Protein AF-A0A1D2WZ35-F1 (afdb_monomer)

Solvent-accessible surface area (backbone atoms only — not comparable to full-atom values): 5146 Å² total; per-residue (Å²): 112,69,66,57,51,52,49,47,36,68,76,64,40,71,93,46,69,69,52,51,51,52,52,51,55,52,50,50,56,50,51,57,48,32,72,35,88,74,28,48,78,48,40,81,82,43,47,73,57,58,75,45,64,67,73,80,40,80,86,76,53,95,58,51,54,57,55,53,49,51,57,50,49,58,51,51,52,57,61,53,56,60,62,75,82,112

Sequence (86 aa):
MLKEGVQFARIFGTIDDEFYDNIEGMLERFCEQLKTEEGQKYYHLFRERLLKVDVGLENVGWGFEEAIYDLISDIEDFFEEEQIDS

pLDDT: mean 79.96, std 14.81, range [45.62, 96.69]

Nearest PDB structures (foldseek):
  3qml-assembly2_D  TM=5.041E-01  e=9.500E-01  Saccharomyces cerevisiae

Structure (mmCIF, N/CA/C/O backbone):
data_AF-A0A1D2WZ35-F1
#
_entry.id   AF-A0A1D2WZ35-F1
#
loop_
_atom_site.group_PDB
_atom_site.id
_atom_site.type_symbol
_atom_site.label_atom_id
_atom_site.label_alt_id
_atom_site.label_comp_id
_atom_site.label_asym_id
_atom_site.label_entity_id
_atom_site.label_seq_id
_atom_site.pdbx_PDB_ins_code
_atom_site.Cartn_x
_atom_site.Cartn_y
_atom_site.Cartn_z
_atom_site.occupancy
_atom_site.B_iso_or_equiv
_atom_site.auth_seq_id
_atom_site.auth_comp_id
_atom_site.auth_asym_id
_atom_site.auth_atom_id
_atom_site.pdbx_PDB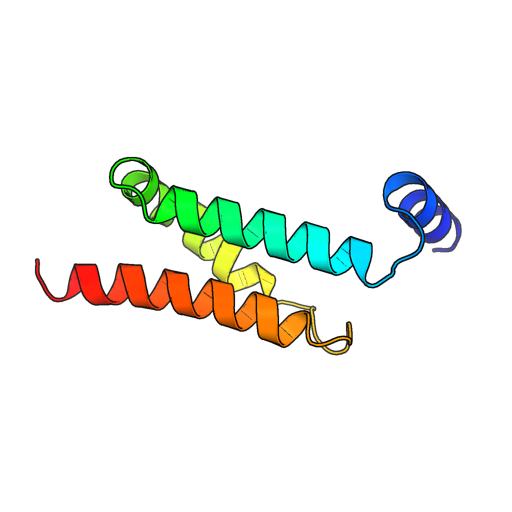_model_num
ATOM 1 N N . MET A 1 1 ? 0.816 -5.173 -31.013 1.00 56.88 1 MET A N 1
ATOM 2 C CA . MET A 1 1 ? 1.928 -4.982 -30.053 1.00 56.88 1 MET A CA 1
ATOM 3 C C . MET A 1 1 ? 2.553 -3.582 -30.105 1.00 56.88 1 MET A C 1
ATOM 5 O O . MET A 1 1 ? 2.599 -2.906 -29.089 1.00 56.88 1 MET A O 1
ATOM 9 N N . LEU A 1 2 ? 3.031 -3.108 -31.265 1.00 57.22 2 LEU A N 1
ATOM 10 C CA . LEU A 1 2 ? 3.707 -1.798 -31.381 1.00 57.22 2 LEU A CA 1
ATOM 11 C C . LEU A 1 2 ? 2.760 -0.592 -31.231 1.00 57.22 2 LEU A C 1
ATOM 13 O O . LEU A 1 2 ? 3.146 0.443 -30.701 1.00 57.22 2 LEU A O 1
ATOM 17 N N . LYS A 1 3 ? 1.505 -0.726 -31.681 1.00 63.38 3 LYS A N 1
ATOM 18 C CA . LYS A 1 3 ? 0.486 0.323 -31.527 1.00 63.38 3 LYS A CA 1
ATOM 19 C C . LYS A 1 3 ? 0.086 0.506 -30.067 1.00 63.38 3 LYS A C 1
ATOM 21 O O . LYS A 1 3 ? -0.067 1.644 -29.645 1.00 63.38 3 LYS A O 1
ATOM 26 N N . GLU A 1 4 ? -0.065 -0.583 -29.318 1.00 64.19 4 GLU A N 1
ATOM 27 C CA . GLU A 1 4 ? -0.365 -0.530 -27.888 1.00 64.19 4 GLU A CA 1
ATOM 28 C C . GLU A 1 4 ? 0.816 0.063 -27.118 1.00 64.19 4 GLU A C 1
ATOM 30 O O . GLU A 1 4 ? 0.597 0.958 -26.315 1.00 64.19 4 GLU A O 1
ATOM 35 N N . GLY A 1 5 ? 2.059 -0.318 -27.443 1.00 57.12 5 GLY A N 1
ATOM 36 C CA . GLY A 1 5 ? 3.257 0.272 -26.829 1.00 57.12 5 GLY A CA 1
ATOM 37 C C . GLY A 1 5 ? 3.402 1.781 -27.073 1.00 57.12 5 GLY A C 1
ATOM 38 O O . GLY A 1 5 ? 3.702 2.529 -26.151 1.00 57.12 5 GLY A O 1
ATOM 39 N N . VAL A 1 6 ? 3.116 2.263 -28.289 1.00 61.59 6 VAL A N 1
ATOM 40 C CA . VAL A 1 6 ? 3.135 3.709 -28.597 1.00 61.59 6 VAL A CA 1
ATOM 41 C C . VAL A 1 6 ? 1.970 4.452 -27.934 1.00 61.59 6 VAL A C 1
ATOM 43 O O . VAL A 1 6 ? 2.139 5.591 -27.514 1.00 61.59 6 VAL A O 1
ATOM 46 N N . GLN A 1 7 ? 0.786 3.838 -27.828 1.00 62.66 7 GLN A N 1
ATOM 47 C CA . GLN A 1 7 ? -0.342 4.425 -27.092 1.00 62.66 7 GLN A CA 1
ATOM 48 C C . GLN A 1 7 ? -0.048 4.490 -25.593 1.00 62.66 7 GLN A C 1
ATOM 50 O O . GLN A 1 7 ? -0.310 5.518 -24.981 1.00 62.66 7 GLN A O 1
ATOM 55 N N . PHE A 1 8 ? 0.557 3.443 -25.036 1.00 61.62 8 PHE A N 1
ATOM 56 C CA . PHE A 1 8 ? 0.989 3.394 -23.646 1.00 61.62 8 PHE A CA 1
ATOM 57 C C . PHE A 1 8 ? 2.001 4.508 -23.356 1.00 61.62 8 PHE A C 1
ATOM 59 O O . PHE A 1 8 ? 1.730 5.365 -22.523 1.00 61.62 8 PHE A O 1
ATOM 66 N N . ALA A 1 9 ? 3.078 4.600 -24.144 1.00 60.62 9 ALA A N 1
ATOM 67 C CA . ALA A 1 9 ? 4.096 5.637 -23.967 1.00 60.62 9 ALA A CA 1
ATOM 68 C C . ALA A 1 9 ? 3.574 7.069 -24.201 1.00 60.62 9 ALA A C 1
ATOM 70 O O . ALA A 1 9 ? 4.096 8.043 -23.671 1.00 60.62 9 ALA A O 1
ATOM 71 N N . ARG A 1 10 ? 2.522 7.223 -25.012 1.00 59.09 10 ARG A N 1
ATOM 72 C CA . ARG A 1 10 ? 1.884 8.521 -25.265 1.00 59.09 10 ARG A CA 1
ATOM 73 C C . ARG A 1 10 ? 0.962 8.961 -24.130 1.00 59.09 10 ARG A C 1
ATOM 75 O O . ARG A 1 10 ? 0.815 10.160 -23.920 1.00 59.09 10 ARG A O 1
ATOM 82 N N . ILE A 1 11 ? 0.290 8.014 -23.477 1.00 56.31 11 ILE A N 1
ATOM 83 C CA . ILE A 1 11 ? -0.628 8.288 -22.364 1.00 56.31 11 ILE A CA 1
ATOM 84 C C . ILE A 1 11 ? 0.159 8.488 -21.069 1.00 56.31 11 ILE A C 1
ATOM 86 O O . ILE A 1 11 ? -0.190 9.368 -20.289 1.00 56.31 11 ILE A O 1
ATOM 90 N N . PHE A 1 12 ? 1.216 7.700 -20.872 1.00 59.59 12 PHE A N 1
ATOM 91 C CA . PHE A 1 12 ? 1.920 7.596 -19.597 1.00 59.59 12 PHE A CA 1
ATOM 92 C C . PHE A 1 12 ? 3.361 8.124 -19.614 1.00 59.59 12 PHE A C 1
ATOM 94 O O . PHE A 1 12 ? 3.975 8.196 -18.561 1.00 59.59 12 PHE A O 1
ATOM 101 N N . GLY A 1 13 ? 3.888 8.540 -20.770 1.00 60.59 13 GLY A N 1
ATOM 102 C CA . GLY A 1 13 ? 5.302 8.897 -20.920 1.00 60.59 13 GLY A CA 1
ATOM 103 C C . GLY A 1 13 ? 6.175 7.685 -21.255 1.00 60.59 13 GLY A C 1
ATOM 104 O O . GLY A 1 13 ? 5.697 6.552 -21.342 1.00 60.59 13 GLY A O 1
ATOM 105 N N . THR A 1 14 ? 7.467 7.913 -21.503 1.00 60.97 14 THR A N 1
ATOM 106 C CA . THR A 1 14 ? 8.436 6.804 -21.522 1.00 60.97 14 THR A CA 1
ATOM 107 C C . THR A 1 14 ? 8.354 6.121 -20.161 1.00 60.97 14 THR A C 1
ATOM 109 O O . THR A 1 14 ? 8.289 6.821 -19.164 1.00 60.97 14 THR A O 1
ATOM 112 N N . ILE A 1 15 ? 8.326 4.789 -20.107 1.00 68.38 15 ILE A N 1
ATOM 113 C CA . ILE A 1 15 ? 8.431 4.092 -18.821 1.00 68.38 15 ILE A CA 1
ATOM 114 C C . ILE A 1 15 ? 9.812 4.438 -18.251 1.00 68.38 15 ILE A C 1
ATOM 116 O O . ILE A 1 15 ? 10.825 3.976 -18.779 1.00 68.38 15 ILE A O 1
ATOM 120 N N . ASP A 1 16 ? 9.828 5.310 -17.254 1.00 70.69 16 ASP A N 1
ATOM 121 C CA . ASP A 1 16 ? 10.992 5.812 -16.538 1.00 70.69 16 ASP A CA 1
ATOM 122 C C . ASP A 1 16 ? 10.704 5.817 -15.029 1.00 70.69 16 ASP A C 1
ATOM 124 O O . ASP A 1 16 ? 9.623 5.417 -14.593 1.00 70.69 16 ASP A O 1
ATOM 128 N N . ASP A 1 17 ? 11.689 6.221 -14.230 1.00 71.38 17 ASP A N 1
ATOM 129 C CA . ASP A 1 17 ? 11.599 6.195 -12.767 1.00 71.38 17 ASP A CA 1
ATOM 130 C C . ASP A 1 17 ? 10.419 7.044 -12.253 1.00 71.38 17 ASP A C 1
ATOM 132 O O . ASP A 1 17 ? 9.704 6.620 -11.352 1.00 71.38 17 ASP A O 1
ATOM 136 N N . GLU A 1 18 ? 10.115 8.178 -12.902 1.00 79.50 18 GLU A N 1
ATOM 137 C CA . GLU A 1 18 ? 8.999 9.056 -12.517 1.00 79.50 18 GLU A CA 1
ATOM 138 C C . GLU A 1 18 ? 7.642 8.351 -12.670 1.00 79.50 18 GLU A C 1
ATOM 140 O O . GLU A 1 18 ? 6.719 8.569 -11.881 1.00 79.50 18 GLU A O 1
ATOM 145 N N . PHE A 1 19 ? 7.491 7.486 -13.674 1.00 78.38 19 PHE A N 1
ATOM 146 C CA . PHE A 1 19 ? 6.279 6.685 -13.825 1.00 78.38 19 PHE A CA 1
ATOM 147 C C . PHE A 1 19 ? 6.084 5.707 -12.656 1.00 78.38 19 PHE A C 1
ATOM 149 O O . PHE A 1 19 ? 4.964 5.576 -12.155 1.00 78.38 19 PHE A O 1
ATOM 156 N N . TYR A 1 20 ? 7.155 5.048 -12.211 1.00 79.88 20 TYR A N 1
ATOM 157 C CA . TYR A 1 20 ? 7.109 4.113 -11.087 1.00 79.88 20 TYR A CA 1
ATOM 158 C C . TYR A 1 20 ? 6.885 4.835 -9.755 1.00 79.88 20 TYR A C 1
ATOM 160 O O . TYR A 1 20 ? 5.965 4.457 -9.029 1.00 79.88 20 TYR A O 1
ATOM 168 N N . ASP A 1 21 ? 7.596 5.941 -9.513 1.00 83.81 21 ASP A N 1
ATOM 169 C CA . ASP A 1 21 ? 7.414 6.803 -8.336 1.00 83.81 21 ASP A CA 1
ATOM 170 C C . ASP A 1 21 ? 5.958 7.287 -8.212 1.00 83.81 21 ASP A C 1
ATOM 172 O O . ASP A 1 21 ? 5.375 7.328 -7.127 1.00 83.81 21 ASP A O 1
ATOM 176 N N . ASN A 1 22 ? 5.323 7.634 -9.338 1.00 85.62 22 ASN A N 1
ATOM 177 C CA . ASN A 1 22 ? 3.923 8.058 -9.346 1.00 85.62 22 ASN A CA 1
ATOM 178 C C . ASN A 1 22 ? 2.954 6.926 -8.969 1.00 85.62 22 ASN A C 1
ATOM 180 O O . ASN A 1 22 ? 1.952 7.187 -8.296 1.00 85.62 22 ASN A O 1
ATOM 184 N N . ILE A 1 23 ? 3.209 5.687 -9.406 1.00 86.25 23 ILE A N 1
ATOM 185 C CA . ILE A 1 23 ? 2.370 4.539 -9.031 1.00 86.25 23 ILE A CA 1
ATOM 186 C C . ILE A 1 23 ? 2.562 4.209 -7.552 1.00 86.25 23 ILE A C 1
ATOM 188 O O . ILE A 1 23 ? 1.565 4.033 -6.848 1.00 86.25 23 ILE A O 1
ATOM 192 N N . GLU A 1 24 ? 3.810 4.168 -7.088 1.00 88.94 24 GLU A N 1
ATOM 193 C CA . GLU A 1 24 ? 4.156 3.949 -5.683 1.00 88.94 24 GLU A CA 1
ATOM 194 C C . GLU A 1 24 ? 3.457 4.981 -4.791 1.00 88.94 24 GLU A C 1
ATOM 196 O O . GLU A 1 24 ? 2.661 4.613 -3.929 1.00 88.94 24 GLU A O 1
ATOM 201 N N . GLY A 1 25 ? 3.618 6.276 -5.084 1.00 90.06 25 GLY A N 1
ATOM 202 C CA . GLY A 1 25 ? 2.992 7.346 -4.307 1.00 90.06 25 GLY A CA 1
ATOM 203 C C . GLY A 1 25 ? 1.459 7.354 -4.380 1.00 90.06 25 GLY A C 1
ATOM 204 O O . GLY A 1 25 ? 0.783 7.795 -3.448 1.00 90.06 25 GLY A O 1
ATOM 205 N N . MET A 1 26 ? 0.856 6.862 -5.468 1.00 91.19 26 MET A N 1
ATOM 206 C CA . MET A 1 26 ? -0.596 6.659 -5.518 1.00 91.19 26 MET A CA 1
ATOM 207 C C . MET A 1 26 ? -1.049 5.517 -4.604 1.00 91.19 26 MET A C 1
ATOM 209 O O . MET A 1 26 ? -2.081 5.657 -3.941 1.00 91.19 26 MET A O 1
ATOM 213 N N . LEU A 1 27 ? -0.313 4.402 -4.589 1.00 92.81 27 LEU A N 1
ATOM 214 C CA . LEU A 1 27 ? -0.620 3.254 -3.741 1.00 92.81 27 LEU A CA 1
ATOM 215 C C . LEU A 1 27 ? -0.417 3.594 -2.264 1.00 92.81 27 LEU A C 1
ATOM 217 O O . LEU A 1 27 ? -1.314 3.330 -1.468 1.00 92.81 27 LEU A O 1
ATOM 221 N N . GLU A 1 28 ? 0.689 4.252 -1.919 1.00 94.94 28 GLU A N 1
ATOM 222 C CA . GLU A 1 28 ? 0.993 4.714 -0.561 1.00 94.94 28 GLU A CA 1
ATOM 223 C C . GLU A 1 28 ? -0.164 5.546 0.003 1.00 94.94 28 GLU A C 1
ATOM 225 O O . GLU A 1 28 ? -0.771 5.183 1.010 1.00 94.94 28 GLU A O 1
ATOM 230 N N . ARG A 1 29 ? -0.580 6.600 -0.710 1.00 95.94 29 ARG A N 1
ATOM 231 C CA . ARG A 1 29 ? -1.684 7.478 -0.276 1.00 95.94 29 ARG A CA 1
ATOM 232 C C . ARG A 1 29 ? -3.016 6.744 -0.164 1.00 95.94 29 ARG A C 1
ATOM 234 O O . ARG A 1 29 ? -3.865 7.118 0.645 1.00 95.94 29 ARG A O 1
ATOM 241 N N . PHE A 1 30 ? -3.239 5.730 -0.997 1.00 94.44 30 PHE A N 1
ATOM 242 C CA . PHE A 1 30 ? -4.426 4.889 -0.897 1.00 94.44 30 PHE A CA 1
ATOM 243 C C . PHE A 1 30 ? -4.381 4.009 0.360 1.00 94.44 30 PHE A C 1
ATOM 245 O O . PHE A 1 30 ? -5.375 3.942 1.087 1.00 94.44 30 PHE A O 1
ATOM 252 N N . CYS A 1 31 ? -3.233 3.399 0.664 1.00 94.62 31 CYS A N 1
ATOM 253 C CA . CYS A 1 31 ? -3.025 2.636 1.893 1.00 94.62 31 CYS A CA 1
ATOM 254 C C . CYS A 1 31 ? -3.176 3.518 3.143 1.00 94.62 31 CYS A C 1
ATOM 256 O O . CYS A 1 31 ? -3.895 3.143 4.069 1.00 94.62 31 CYS A O 1
ATOM 258 N N . GLU A 1 32 ? -2.609 4.728 3.148 1.00 95.75 32 GLU A N 1
ATOM 259 C CA . GLU A 1 32 ? -2.796 5.710 4.226 1.00 95.75 32 GLU A CA 1
ATOM 260 C C . GLU A 1 32 ? -4.278 6.043 4.455 1.00 95.75 32 GLU A C 1
ATOM 262 O O . GLU A 1 32 ? -4.739 6.107 5.596 1.00 95.75 32 GLU A O 1
ATOM 267 N N . GLN A 1 33 ? -5.057 6.218 3.380 1.00 96.69 33 GLN A N 1
ATOM 268 C CA . GLN A 1 33 ? -6.500 6.453 3.490 1.00 96.69 33 GLN A CA 1
ATOM 269 C C . GLN A 1 33 ? -7.226 5.262 4.112 1.00 96.69 33 GLN A C 1
ATOM 271 O O . GLN A 1 33 ? -8.107 5.466 4.949 1.00 96.69 33 GLN A O 1
ATOM 276 N N . LEU A 1 34 ? -6.856 4.034 3.742 1.00 95.88 34 LEU A N 1
ATOM 277 C CA . LEU A 1 34 ? -7.433 2.818 4.316 1.00 95.88 34 LEU A CA 1
ATOM 278 C C . LEU A 1 34 ? -7.106 2.661 5.805 1.00 95.88 34 LEU A C 1
ATOM 28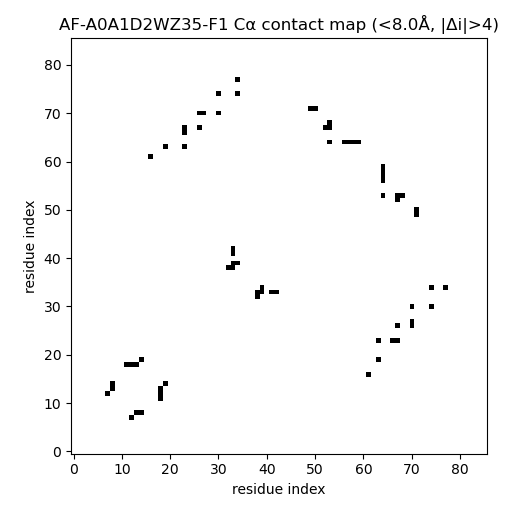0 O O . LEU A 1 34 ? -7.952 2.162 6.539 1.00 95.88 34 LEU A O 1
ATOM 284 N N . LYS A 1 35 ? -5.948 3.140 6.268 1.00 94.81 35 LYS A N 1
ATOM 285 C CA . LYS A 1 35 ? -5.561 3.097 7.689 1.00 94.81 35 LYS A CA 1
ATOM 286 C C . LYS A 1 35 ? -6.376 4.046 8.586 1.00 94.81 35 LYS A C 1
ATOM 288 O O . LYS A 1 35 ? -6.378 3.883 9.804 1.00 94.81 35 LYS A O 1
ATOM 293 N N . THR A 1 36 ? -7.111 5.010 8.021 1.00 95.62 36 THR A N 1
ATOM 294 C CA . THR A 1 36 ? -8.011 5.895 8.791 1.00 95.62 36 THR A CA 1
ATOM 295 C C . THR A 1 36 ? -9.255 5.161 9.313 1.00 95.62 36 THR A C 1
ATOM 297 O O . THR A 1 36 ? -9.745 4.246 8.661 1.00 95.62 36 THR A O 1
ATOM 300 N N . GLU A 1 37 ? -9.854 5.611 10.425 1.00 93.50 37 GL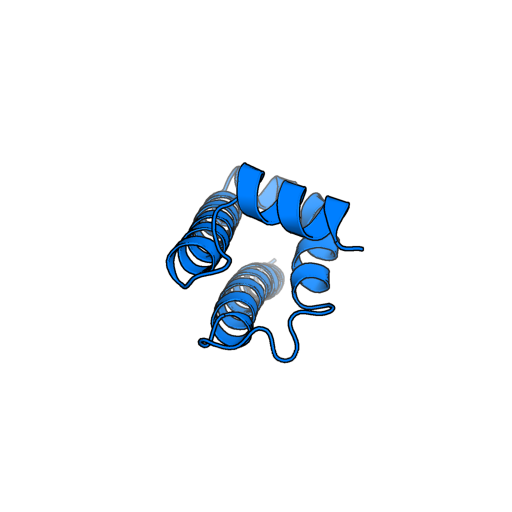U A N 1
ATOM 301 C CA . GLU A 1 37 ? -11.073 4.995 11.002 1.00 93.50 37 GLU A CA 1
ATOM 302 C C . GLU A 1 3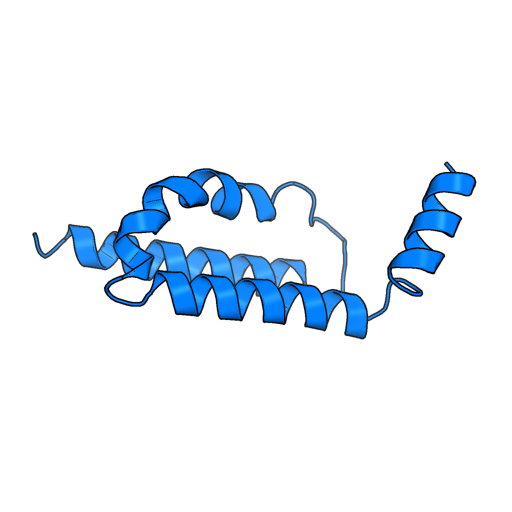7 ? -12.236 4.843 9.996 1.00 93.50 37 GLU A C 1
ATOM 304 O O . GLU A 1 37 ? -13.030 3.900 10.057 1.00 93.50 37 GLU A O 1
ATOM 309 N N . GLU A 1 38 ? -12.383 5.792 9.065 1.00 94.19 38 GLU A N 1
ATOM 310 C CA . GLU A 1 38 ? -13.386 5.697 8.003 1.00 94.19 38 GLU A CA 1
ATOM 311 C C . GLU A 1 38 ? -12.959 4.712 6.909 1.00 94.19 38 GLU A C 1
ATOM 313 O O . GLU A 1 38 ? -13.777 3.906 6.460 1.00 94.19 38 GLU A O 1
ATOM 318 N N . GLY A 1 39 ? -11.685 4.751 6.517 1.00 93.75 39 GLY A N 1
ATOM 319 C CA . GLY A 1 39 ? -11.097 3.899 5.488 1.00 93.75 39 GLY A CA 1
ATOM 320 C C . GLY A 1 39 ? -11.104 2.414 5.835 1.00 93.75 39 GLY A C 1
ATOM 321 O O . GLY A 1 39 ? -11.417 1.593 4.969 1.00 93.75 39 GLY A O 1
ATOM 322 N N . GLN A 1 40 ? -10.861 2.069 7.101 1.00 94.44 40 GLN A N 1
ATOM 323 C CA . GLN A 1 40 ? -10.780 0.683 7.576 1.00 94.44 40 GLN A CA 1
ATOM 324 C C . GLN A 1 40 ? -12.039 -0.124 7.237 1.00 94.44 40 GLN A C 1
ATOM 326 O O . GLN A 1 40 ? -11.970 -1.295 6.860 1.00 94.44 40 GLN A O 1
ATOM 331 N N . LYS A 1 41 ? -13.207 0.531 7.255 1.00 93.94 41 LYS A N 1
ATOM 332 C CA . LYS A 1 41 ? -14.501 -0.069 6.891 1.00 93.94 41 LYS A CA 1
ATOM 333 C C . LYS A 1 41 ? -14.521 -0.607 5.463 1.00 93.94 41 LYS A C 1
ATOM 335 O O . LYS A 1 41 ? -15.309 -1.501 5.166 1.00 93.94 41 LYS A O 1
ATOM 340 N N . TYR A 1 42 ? -13.680 -0.075 4.581 1.00 94.25 42 TYR A N 1
ATOM 341 C CA . TYR A 1 42 ? -13.630 -0.428 3.168 1.00 94.25 42 TYR A CA 1
ATOM 342 C C . TYR A 1 42 ? -12.488 -1.379 2.814 1.00 94.25 42 TYR A C 1
ATOM 344 O O . TYR A 1 42 ? -12.512 -1.931 1.717 1.00 94.25 42 TYR A O 1
ATOM 352 N N . TYR A 1 43 ? -11.524 -1.620 3.704 1.00 94.00 43 TYR A N 1
ATOM 353 C CA . TYR A 1 43 ? -10.349 -2.441 3.394 1.00 94.00 43 TYR A CA 1
ATOM 354 C C . TYR A 1 43 ? -10.721 -3.841 2.873 1.00 94.00 43 TYR A C 1
ATOM 356 O O . TYR A 1 43 ? -10.190 -4.279 1.853 1.00 94.00 43 TYR A O 1
ATOM 364 N N . HIS A 1 44 ? -11.738 -4.488 3.453 1.00 92.38 44 HIS A N 1
ATOM 365 C CA . HIS A 1 44 ? -12.241 -5.785 2.982 1.00 92.38 44 HIS A CA 1
ATOM 366 C C . HIS A 1 44 ? -12.671 -5.800 1.497 1.00 92.38 44 HIS A C 1
ATOM 368 O O . HIS A 1 44 ? -12.627 -6.850 0.859 1.00 92.38 44 HIS A O 1
ATOM 374 N N . LEU A 1 45 ? -13.070 -4.654 0.929 1.00 94.00 45 LEU A N 1
ATOM 375 C CA . LEU A 1 45 ? -13.448 -4.523 -0.486 1.00 94.00 45 LEU A CA 1
ATOM 376 C C . LEU A 1 45 ? -12.232 -4.487 -1.419 1.00 94.00 45 LEU A C 1
ATOM 378 O O . LEU A 1 45 ? -12.358 -4.788 -2.609 1.00 94.00 45 LEU A O 1
ATOM 382 N N . PHE A 1 46 ? -11.073 -4.085 -0.897 1.00 91.56 46 PHE A N 1
ATOM 383 C CA . PHE A 1 46 ? -9.856 -3.850 -1.671 1.00 91.56 46 PHE A CA 1
ATOM 384 C C . PHE A 1 46 ? -8.755 -4.867 -1.391 1.00 91.56 46 PHE A C 1
ATOM 386 O O . PHE A 1 46 ? -7.904 -5.048 -2.258 1.00 91.56 46 PHE A O 1
ATOM 393 N N . ARG A 1 47 ? -8.806 -5.582 -0.262 1.00 92.81 47 ARG A N 1
ATOM 394 C CA . ARG A 1 47 ? -7.793 -6.556 0.164 1.00 92.81 47 ARG A CA 1
ATOM 395 C C . ARG A 1 47 ? -7.385 -7.528 -0.940 1.00 92.81 47 ARG A C 1
ATOM 397 O O . ARG A 1 47 ? -6.215 -7.629 -1.279 1.00 92.81 47 ARG A O 1
ATOM 404 N N . GLU A 1 48 ? -8.351 -8.197 -1.571 1.00 91.25 48 GLU A N 1
ATOM 405 C CA . GLU A 1 48 ? -8.047 -9.160 -2.642 1.00 91.25 48 GLU A CA 1
ATOM 406 C C . GLU A 1 48 ? -7.348 -8.499 -3.841 1.00 91.25 48 GLU A C 1
ATOM 408 O O . GLU A 1 48 ? -6.534 -9.127 -4.512 1.00 91.25 48 GLU A O 1
ATOM 413 N N . ARG A 1 49 ? -7.669 -7.233 -4.131 1.00 90.06 49 ARG A N 1
ATOM 414 C CA . ARG A 1 49 ? -7.036 -6.490 -5.225 1.00 90.06 49 ARG A CA 1
ATOM 415 C C . ARG A 1 49 ? -5.622 -6.068 -4.855 1.00 90.06 49 ARG A C 1
ATOM 417 O O . ARG A 1 49 ? -4.753 -6.224 -5.699 1.00 90.06 49 ARG A O 1
ATOM 424 N N . LEU A 1 50 ? -5.406 -5.595 -3.626 1.00 89.94 50 LEU A N 1
ATOM 425 C CA . LEU A 1 50 ? -4.088 -5.227 -3.099 1.00 89.94 50 LEU A CA 1
ATOM 426 C C . LEU A 1 50 ? -3.137 -6.426 -3.127 1.00 89.94 50 LEU A C 1
ATOM 428 O O . LEU A 1 50 ? -2.090 -6.350 -3.752 1.00 89.94 50 LEU A O 1
ATOM 432 N N . LEU A 1 51 ? -3.569 -7.579 -2.613 1.00 88.12 51 LEU A N 1
ATOM 433 C CA . LEU A 1 51 ? -2.786 -8.823 -2.633 1.00 88.12 51 LEU A CA 1
ATOM 434 C C . LEU A 1 51 ? -2.473 -9.351 -4.044 1.00 88.12 51 LEU A C 1
ATOM 436 O O . LEU A 1 51 ? -1.641 -10.238 -4.208 1.00 88.12 51 LEU A O 1
ATOM 440 N N . LYS A 1 52 ? -3.158 -8.845 -5.074 1.00 86.81 52 LYS A N 1
ATOM 441 C CA . LYS A 1 52 ? -2.917 -9.202 -6.477 1.00 86.81 52 LYS A CA 1
ATOM 442 C C . LYS A 1 52 ? -2.057 -8.189 -7.222 1.00 86.81 52 LYS A C 1
ATOM 444 O O . LYS A 1 52 ? -1.722 -8.460 -8.372 1.00 86.81 52 LYS A O 1
ATOM 449 N N . VAL A 1 53 ? -1.723 -7.048 -6.617 1.00 80.62 53 VAL A N 1
ATOM 450 C CA . VAL A 1 53 ? -0.883 -6.022 -7.256 1.00 80.62 53 VAL A CA 1
ATOM 451 C C . VAL A 1 53 ? 0.510 -6.576 -7.565 1.00 80.62 53 VAL A C 1
ATOM 453 O O . VAL A 1 53 ? 1.057 -6.259 -8.615 1.00 80.62 53 VAL A O 1
ATOM 456 N N . ASP A 1 54 ? 1.021 -7.472 -6.723 1.00 69.12 54 ASP A N 1
ATOM 457 C CA . ASP A 1 54 ? 2.325 -8.124 -6.896 1.00 69.12 54 ASP A CA 1
ATOM 458 C C . ASP A 1 54 ? 2.367 -9.124 -8.078 1.00 69.12 54 ASP A C 1
ATOM 460 O O . ASP A 1 54 ? 3.418 -9.523 -8.577 1.00 69.12 54 ASP A O 1
ATOM 464 N N . VAL A 1 55 ? 1.203 -9.521 -8.612 1.00 65.31 55 VAL A N 1
ATOM 465 C CA . VAL A 1 55 ? 1.133 -10.510 -9.695 1.00 65.31 55 VAL A CA 1
ATOM 466 C C . VAL A 1 55 ? 1.621 -9.899 -11.012 1.00 65.31 55 VAL A C 1
ATOM 468 O O . VAL A 1 55 ? 0.864 -9.261 -11.745 1.00 65.31 55 VAL A O 1
ATOM 471 N N . GLY A 1 56 ? 2.879 -10.183 -11.352 1.00 62.97 56 GLY A N 1
ATOM 472 C CA . GLY A 1 56 ? 3.496 -9.817 -12.629 1.00 62.97 56 GLY A CA 1
ATOM 473 C C . GLY A 1 56 ? 4.436 -8.612 -12.575 1.00 62.97 56 GLY A C 1
ATOM 474 O O . GLY A 1 56 ? 4.780 -8.097 -13.639 1.00 62.97 56 GLY A O 1
ATOM 475 N N . LEU A 1 57 ? 4.852 -8.179 -11.378 1.00 67.12 57 LEU A N 1
ATOM 476 C CA . LEU A 1 57 ? 5.885 -7.149 -11.197 1.00 67.12 57 LEU A CA 1
ATOM 477 C C . LEU A 1 57 ? 7.323 -7.683 -11.316 1.00 67.12 57 LEU A C 1
ATOM 479 O O . LEU A 1 57 ? 8.266 -6.891 -11.363 1.00 67.12 57 LEU A O 1
ATOM 483 N N . GLU A 1 58 ? 7.489 -9.001 -11.466 1.00 64.50 58 GLU A N 1
ATOM 484 C CA . GLU A 1 58 ? 8.795 -9.640 -11.629 1.00 64.50 58 GLU A CA 1
ATOM 485 C C . GLU A 1 58 ? 9.610 -8.983 -12.761 1.00 64.50 58 GLU A C 1
ATOM 487 O O . GLU A 1 58 ? 9.214 -8.983 -13.932 1.00 64.50 58 GLU A O 1
ATOM 492 N N . ASN A 1 59 ? 10.814 -8.508 -12.432 1.00 62.69 59 ASN A N 1
ATOM 493 C CA . ASN A 1 59 ? 11.779 -7.907 -13.368 1.00 62.69 59 ASN A CA 1
ATOM 494 C C . ASN A 1 59 ? 11.376 -6.545 -13.970 1.00 62.69 59 ASN A C 1
ATOM 496 O O . ASN A 1 59 ? 11.946 -6.137 -14.986 1.00 62.69 59 ASN A O 1
ATOM 500 N N . VAL A 1 60 ? 10.448 -5.815 -13.346 1.00 67.56 60 VAL A N 1
ATOM 501 C CA . VAL A 1 60 ? 10.149 -4.414 -13.707 1.00 67.56 60 VAL A CA 1
ATOM 502 C C . VAL A 1 60 ? 11.353 -3.488 -13.422 1.00 67.56 60 VAL A C 1
ATOM 504 O O . VAL A 1 60 ? 11.555 -2.492 -14.121 1.00 67.56 60 VAL A O 1
ATOM 507 N N . GLY A 1 61 ? 12.240 -3.899 -12.505 1.00 67.50 61 GLY A N 1
ATOM 508 C CA . GLY A 1 61 ? 13.489 -3.211 -12.170 1.00 67.50 61 GLY A CA 1
ATOM 509 C C . GLY A 1 61 ? 13.294 -2.063 -11.177 1.00 67.50 61 GLY A C 1
ATOM 510 O O . GLY A 1 61 ? 12.189 -1.817 -10.708 1.00 67.50 61 GLY A O 1
ATOM 511 N N . TRP A 1 62 ? 14.391 -1.372 -10.848 1.00 71.25 62 TRP A N 1
ATOM 512 C CA . TRP A 1 62 ? 14.389 -0.119 -10.070 1.00 71.25 62 TRP A CA 1
ATOM 513 C C . TRP A 1 62 ? 13.847 -0.191 -8.632 1.00 71.25 62 TRP A C 1
ATOM 515 O O . TRP A 1 62 ? 13.513 0.837 -8.064 1.00 71.25 62 TRP A O 1
ATOM 525 N N . GLY A 1 63 ? 13.780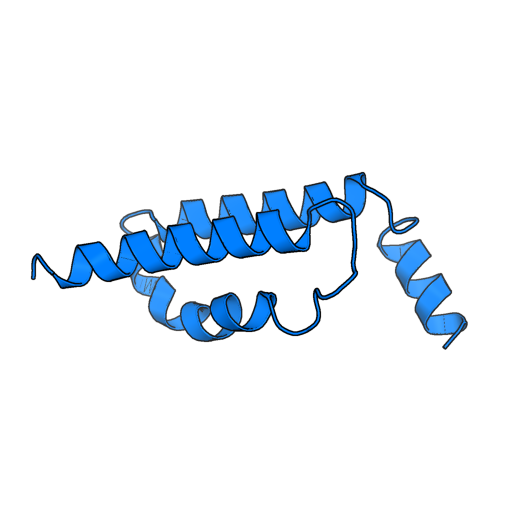 -1.380 -8.023 1.00 78.81 63 GLY A N 1
ATOM 526 C CA . GLY A 1 63 ? 13.251 -1.544 -6.658 1.00 78.81 63 GLY A CA 1
ATOM 527 C C . GLY A 1 63 ? 11.731 -1.371 -6.556 1.00 78.81 63 GLY A C 1
ATOM 528 O O . GLY A 1 63 ? 11.183 -1.451 -5.466 1.00 78.81 63 GLY A O 1
ATOM 529 N N . PHE A 1 64 ? 11.036 -1.188 -7.682 1.00 81.31 64 PHE A N 1
ATOM 530 C CA . PHE A 1 64 ? 9.593 -0.954 -7.706 1.00 81.31 64 PHE A CA 1
ATOM 531 C C . PHE A 1 64 ? 8.794 -2.140 -7.152 1.00 81.31 64 PHE A C 1
ATOM 533 O O . PHE A 1 64 ? 7.842 -1.958 -6.406 1.00 81.31 64 PHE A O 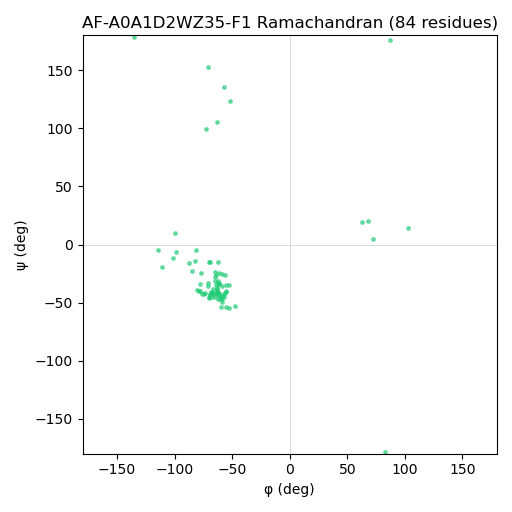1
ATOM 540 N N . GLU A 1 65 ? 9.203 -3.366 -7.481 1.00 84.62 65 GLU A N 1
ATOM 541 C CA . GLU A 1 65 ? 8.606 -4.588 -6.927 1.00 84.62 65 GLU A CA 1
ATOM 542 C C . GLU A 1 65 ? 8.726 -4.624 -5.393 1.00 84.62 65 GLU A C 1
ATOM 544 O O . GLU A 1 65 ? 7.739 -4.865 -4.705 1.00 84.62 65 GLU A O 1
ATOM 549 N N . GLU A 1 66 ? 9.908 -4.295 -4.862 1.00 85.94 66 GLU A N 1
ATOM 550 C CA . GLU A 1 66 ? 10.182 -4.255 -3.420 1.00 85.94 66 GLU A CA 1
ATOM 551 C C . GLU A 1 66 ? 9.347 -3.167 -2.727 1.00 85.94 66 GLU A C 1
ATOM 553 O O . GLU A 1 66 ? 8.702 -3.443 -1.720 1.00 85.94 66 GLU A O 1
ATOM 558 N N . ALA A 1 67 ? 9.268 -1.963 -3.303 1.00 88.50 67 ALA A N 1
ATOM 559 C CA . ALA A 1 67 ? 8.477 -0.863 -2.749 1.00 88.50 67 ALA A CA 1
ATOM 560 C C . ALA A 1 67 ? 6.974 -1.187 -2.689 1.00 88.50 67 ALA A C 1
ATOM 562 O O . ALA A 1 67 ? 6.298 -0.921 -1.694 1.00 88.50 67 ALA A O 1
ATOM 563 N N . ILE A 1 68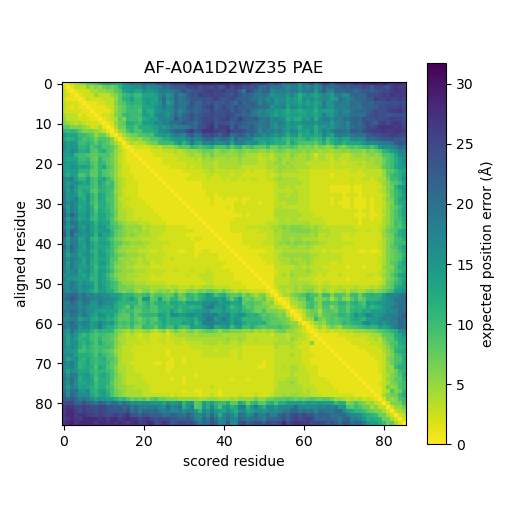 ? 6.438 -1.807 -3.742 1.00 90.38 68 ILE A N 1
ATOM 564 C CA . ILE A 1 68 ? 5.037 -2.230 -3.779 1.00 90.38 68 ILE A CA 1
ATOM 565 C C . ILE A 1 68 ? 4.776 -3.361 -2.777 1.00 90.38 68 ILE A C 1
ATOM 567 O O . ILE A 1 68 ? 3.751 -3.335 -2.090 1.00 90.38 68 ILE A O 1
ATOM 571 N N . TYR A 1 69 ? 5.694 -4.325 -2.666 1.00 89.88 69 TYR A N 1
ATOM 572 C CA . TYR A 1 69 ? 5.618 -5.389 -1.667 1.00 89.88 69 TYR A CA 1
ATOM 573 C C . TYR A 1 69 ? 5.593 -4.820 -0.243 1.00 89.88 69 TYR A C 1
ATOM 575 O O . TYR A 1 69 ? 4.718 -5.190 0.542 1.00 89.88 69 TYR A O 1
ATOM 583 N N . ASP A 1 70 ? 6.484 -3.877 0.070 1.00 92.12 70 ASP A N 1
ATOM 584 C CA . ASP A 1 70 ? 6.568 -3.243 1.388 1.00 92.12 70 ASP A CA 1
ATOM 585 C C . ASP A 1 70 ? 5.261 -2.516 1.747 1.00 92.12 70 ASP A C 1
ATOM 587 O O . ASP A 1 70 ? 4.737 -2.698 2.847 1.00 92.12 70 ASP A O 1
ATOM 591 N N . LEU A 1 71 ? 4.670 -1.768 0.805 1.00 93.88 71 LEU A N 1
ATOM 592 C CA . LEU A 1 71 ? 3.382 -1.088 1.006 1.00 93.88 71 LEU A CA 1
ATOM 593 C C . LEU A 1 71 ? 2.217 -2.062 1.245 1.00 93.88 71 LEU A C 1
ATOM 595 O O . LEU A 1 71 ? 1.307 -1.757 2.021 1.00 93.88 71 LEU A O 1
ATOM 599 N N . ILE A 1 72 ? 2.211 -3.214 0.566 1.00 92.94 72 ILE A N 1
ATOM 600 C CA . ILE A 1 72 ? 1.177 -4.244 0.744 1.00 92.94 72 ILE A CA 1
ATOM 601 C C . ILE A 1 72 ? 1.367 -4.970 2.080 1.00 92.94 72 ILE A C 1
ATOM 603 O O . ILE A 1 72 ? 0.386 -5.205 2.783 1.00 92.94 72 ILE A O 1
ATOM 607 N N . SER A 1 73 ? 2.605 -5.294 2.456 1.00 92.25 73 SER A N 1
ATOM 608 C CA . SER A 1 73 ? 2.901 -5.927 3.745 1.00 92.25 73 SER A CA 1
ATOM 609 C C . SER A 1 73 ? 2.504 -5.014 4.904 1.00 92.25 73 SER A C 1
ATOM 611 O O . SER A 1 73 ? 1.790 -5.445 5.800 1.00 92.25 73 SER A O 1
ATOM 613 N N . ASP A 1 74 ? 2.870 -3.732 4.842 1.00 94.56 74 ASP A N 1
ATOM 614 C CA . ASP A 1 74 ? 2.571 -2.740 5.882 1.00 94.56 74 ASP A CA 1
ATOM 615 C C . ASP A 1 74 ? 1.060 -2.524 6.099 1.00 94.56 74 ASP A C 1
ATOM 617 O O . ASP A 1 74 ? 0.610 -2.266 7.221 1.00 94.56 74 ASP A O 1
ATOM 621 N N . ILE A 1 75 ? 0.240 -2.624 5.046 1.00 94.06 75 ILE A N 1
ATOM 622 C CA . ILE A 1 75 ? -1.216 -2.575 5.218 1.00 94.06 75 ILE A CA 1
ATOM 623 C C . ILE A 1 75 ? -1.784 -3.901 5.739 1.00 94.06 75 ILE A C 1
ATOM 625 O O . ILE A 1 75 ? -2.658 -3.851 6.599 1.00 94.06 75 ILE A O 1
ATOM 629 N N . GLU A 1 76 ? -1.314 -5.067 5.281 1.00 94.25 76 GLU A N 1
ATOM 630 C CA . GLU A 1 76 ? -1.773 -6.351 5.839 1.00 94.25 76 GLU A CA 1
ATOM 631 C C . GLU A 1 76 ? -1.440 -6.447 7.333 1.00 94.25 76 GLU A C 1
ATOM 633 O O . GLU A 1 76 ? -2.341 -6.724 8.121 1.00 94.25 76 GLU A O 1
ATOM 638 N N . ASP A 1 77 ? -0.208 -6.119 7.734 1.00 93.38 77 ASP A N 1
ATOM 639 C CA . ASP A 1 77 ? 0.236 -6.156 9.132 1.00 93.38 77 ASP A CA 1
ATOM 640 C C . ASP A 1 77 ? -0.653 -5.270 10.021 1.00 93.38 77 ASP A C 1
ATOM 642 O O . ASP A 1 77 ? -1.147 -5.713 11.059 1.00 93.38 77 ASP A O 1
ATOM 646 N N . PHE A 1 78 ? -0.968 -4.050 9.568 1.00 93.75 78 PHE A N 1
ATOM 647 C CA . PHE A 1 78 ? -1.872 -3.140 10.278 1.00 93.75 78 PHE A CA 1
ATOM 648 C C . PHE A 1 78 ? -3.261 -3.754 10.542 1.00 93.75 78 PHE A C 1
ATOM 650 O O . PHE A 1 78 ? -3.816 -3.597 11.629 1.00 93.75 78 PHE A O 1
ATOM 657 N N . PHE A 1 79 ? -3.841 -4.458 9.564 1.00 91.25 79 PHE A N 1
ATOM 658 C CA . PHE A 1 79 ? -5.172 -5.069 9.694 1.00 91.25 79 PHE A CA 1
ATOM 659 C C . PHE A 1 79 ? -5.157 -6.481 10.308 1.00 91.25 79 PHE A C 1
ATOM 661 O O . PHE A 1 79 ? -6.211 -6.981 10.722 1.00 91.25 79 PHE A O 1
ATOM 668 N N . GLU A 1 80 ? -4.004 -7.146 10.367 1.00 86.31 80 GLU A N 1
ATOM 669 C CA . GLU A 1 80 ? -3.813 -8.393 11.112 1.00 86.31 80 GLU A CA 1
ATOM 670 C C . GLU A 1 80 ? -3.635 -8.125 12.615 1.00 86.31 80 GLU A C 1
ATOM 672 O O . GLU A 1 80 ? -4.242 -8.830 13.424 1.00 86.31 80 GLU A O 1
ATOM 677 N N . GLU A 1 81 ? -2.902 -7.075 13.000 1.00 74.12 81 GLU A N 1
ATOM 678 C CA . GLU A 1 81 ? -2.732 -6.663 14.403 1.00 74.12 81 GLU A CA 1
ATOM 679 C C . GLU A 1 81 ? -4.060 -6.229 15.055 1.00 74.12 81 GLU A C 1
ATOM 681 O O . GLU A 1 81 ? -4.370 -6.655 16.170 1.00 74.12 81 GLU A O 1
ATOM 686 N N . GLU A 1 82 ? -4.908 -5.484 14.336 1.00 59.34 82 GLU A N 1
ATOM 687 C CA . GLU A 1 82 ? -6.246 -5.064 14.798 1.00 59.34 82 GLU A CA 1
ATOM 688 C C . GLU A 1 82 ? -7.200 -6.247 15.078 1.00 59.34 82 GLU A C 1
ATOM 690 O O . GLU A 1 82 ? -8.133 -6.134 15.876 1.00 59.34 82 GLU A O 1
ATOM 695 N N . GLN A 1 83 ? -6.979 -7.412 14.456 1.00 56.56 83 GLN A N 1
ATOM 696 C CA . GLN A 1 83 ? -7.806 -8.605 14.680 1.00 56.56 83 GLN A CA 1
ATOM 697 C C . GLN A 1 83 ? -7.420 -9.402 15.933 1.00 56.56 83 GLN A C 1
ATOM 699 O O . GLN A 1 83 ? -8.195 -10.257 16.360 1.00 56.56 83 GLN A O 1
ATOM 704 N N . ILE A 1 84 ? -6.249 -9.148 16.526 1.00 54.47 84 ILE A N 1
ATOM 705 C CA . ILE A 1 84 ? -5.780 -9.850 17.732 1.00 54.47 84 ILE A CA 1
ATOM 706 C C . ILE A 1 84 ? -6.337 -9.199 19.015 1.00 54.47 84 ILE A C 1
ATOM 708 O O .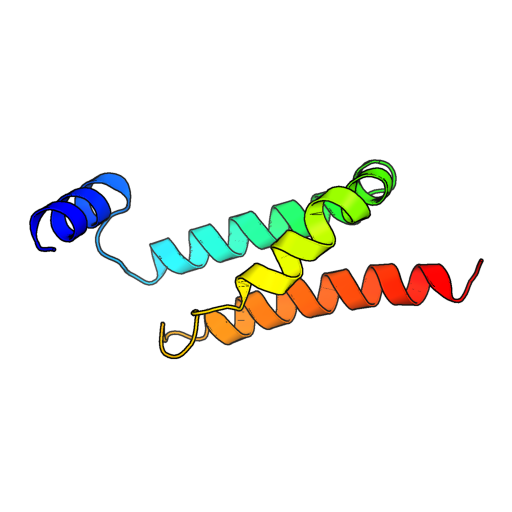 ILE A 1 84 ? -6.455 -9.880 20.035 1.00 54.47 84 ILE A O 1
ATOM 712 N N . ASP A 1 85 ? -6.735 -7.923 18.956 1.00 46.84 85 ASP A N 1
ATOM 713 C CA . ASP A 1 85 ? -7.210 -7.129 20.105 1.00 46.84 85 ASP A CA 1
ATOM 714 C C . ASP A 1 85 ? -8.755 -7.011 20.219 1.00 46.84 85 ASP A C 1
ATOM 716 O O . ASP A 1 85 ? -9.261 -6.259 21.059 1.00 46.84 85 ASP A O 1
ATOM 720 N N . SER A 1 86 ? -9.523 -7.773 19.419 1.00 45.62 86 SER A N 1
ATOM 721 C CA . SER A 1 86 ? -11.005 -7.868 19.462 1.00 45.62 86 SER A CA 1
ATOM 722 C C . SER A 1 86 ? -11.512 -9.244 19.900 1.00 45.62 86 SER A C 1
ATOM 724 O O . SER A 1 86 ? -12.517 -9.290 20.652 1.00 45.62 86 SER A O 1
#

Radius of gyration: 15.52 Å; Cα contacts (8 Å, |Δi|>4): 35; chains: 1; bounding box: 29×20×52 Å

Foldseek 3Di:
DVVVVVVCCVVQNDPDPVSLVVVLV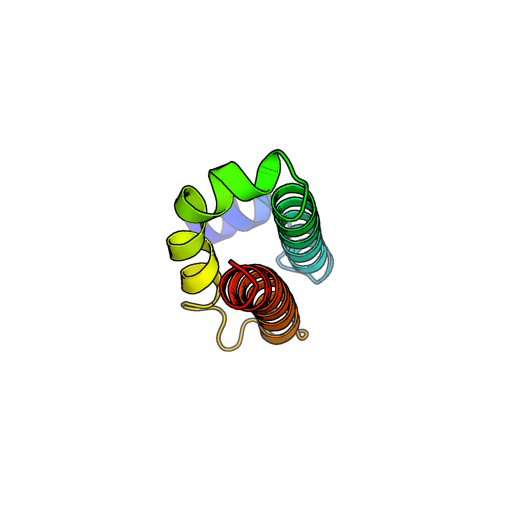VLLVLLVQCLDPVNVVCCVVCLVVLVCVLPPCPPVDDCSSVSSVVSNVVSVVSVVVVVVVD

Mean predicted aligned error: 8.58 Å

Secondary structure (DSSP, 8-state):
-HHHHHHHHHHH-SS-HHHHHHHHHHHHHHHHHHHSTTTHHHHHHHHHHHTTTTTT-TT--TTHHHHHHHHHHHHHHHHHHTTT--